Protein AF-A0A258FGF9-F1 (afdb_monomer_lite)

Structure (mmCIF, N/CA/C/O backbone):
data_AF-A0A258FGF9-F1
#
_entry.id   AF-A0A258FGF9-F1
#
loop_
_atom_site.group_PDB
_atom_site.id
_atom_site.type_symbol
_atom_site.label_atom_id
_atom_site.label_alt_id
_atom_site.label_comp_id
_atom_site.label_asym_id
_atom_site.label_entity_id
_atom_site.label_seq_id
_atom_site.pdbx_PDB_ins_code
_atom_site.Cartn_x
_atom_site.Cartn_y
_atom_site.Cartn_z
_atom_site.occupancy
_atom_site.B_iso_or_equiv
_atom_site.auth_seq_id
_atom_site.auth_comp_id
_atom_site.auth_asym_id
_atom_site.auth_atom_id
_atom_site.pdbx_PDB_model_num
ATOM 1 N N . MET A 1 1 ? -64.227 45.571 9.840 1.00 40.25 1 MET A N 1
ATOM 2 C CA . MET A 1 1 ? -64.054 44.674 11.003 1.00 40.25 1 MET A CA 1
ATOM 3 C C . MET A 1 1 ? -63.248 43.458 10.572 1.00 40.25 1 MET A C 1
ATOM 5 O O . MET A 1 1 ? -63.540 42.905 9.524 1.00 40.25 1 MET A O 1
ATOM 9 N N . SER A 1 2 ? -62.256 43.108 11.396 1.00 39.97 2 SER A N 1
ATOM 10 C CA . SER A 1 2 ? -61.396 41.910 11.401 1.00 39.97 2 SER A CA 1
ATOM 11 C C . SER A 1 2 ? -60.352 41.696 10.298 1.00 39.97 2 SER A C 1
ATOM 13 O O . SER A 1 2 ? -60.614 41.147 9.233 1.00 39.97 2 SER A O 1
ATOM 15 N N . LEU A 1 3 ? -59.112 42.025 10.683 1.00 47.97 3 LEU A N 1
ATOM 16 C CA . LEU A 1 3 ? -57.879 41.349 10.284 1.00 47.97 3 LEU A CA 1
ATOM 17 C C . LEU A 1 3 ? -57.976 39.842 10.574 1.00 47.97 3 LEU A C 1
ATOM 19 O O . LEU A 1 3 ? -58.416 39.455 11.657 1.00 47.97 3 LEU A O 1
ATOM 23 N N . MET A 1 4 ? -57.432 39.003 9.692 1.00 50.69 4 MET A N 1
ATOM 24 C CA . MET A 1 4 ? -57.114 37.614 10.027 1.00 50.69 4 MET A CA 1
ATOM 25 C C . MET A 1 4 ? -55.648 37.333 9.690 1.00 50.69 4 MET A C 1
ATOM 27 O O . MET A 1 4 ? -55.261 37.151 8.539 1.00 50.69 4 MET A O 1
ATOM 31 N N . ARG A 1 5 ? -54.823 37.355 10.744 1.00 57.88 5 ARG A N 1
ATOM 32 C CA . ARG A 1 5 ? -53.432 36.894 10.763 1.00 57.88 5 ARG A CA 1
ATOM 33 C C . ARG A 1 5 ? -53.378 35.428 10.327 1.00 57.88 5 ARG A C 1
ATOM 35 O O . ARG A 1 5 ? -54.014 34.584 10.952 1.00 57.88 5 ARG A O 1
ATOM 42 N N . ARG A 1 6 ? -52.561 35.115 9.324 1.00 56.31 6 ARG A N 1
ATOM 43 C CA . ARG A 1 6 ? -52.081 33.751 9.070 1.00 56.31 6 ARG A CA 1
ATOM 44 C C . ARG A 1 6 ? -50.561 33.765 9.122 1.00 56.31 6 ARG A C 1
ATOM 46 O O . ARG A 1 6 ? -49.886 33.989 8.126 1.00 56.31 6 ARG A O 1
ATOM 53 N N . THR A 1 7 ? -50.041 33.592 10.328 1.00 54.25 7 THR A N 1
ATOM 54 C CA . THR A 1 7 ? -48.640 33.277 10.599 1.00 54.25 7 THR A CA 1
ATOM 55 C C . THR A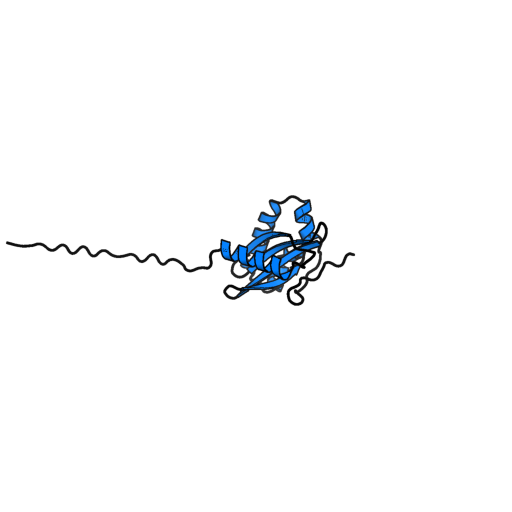 1 7 ? -48.349 31.897 10.014 1.00 54.25 7 THR A C 1
ATOM 57 O O . THR A 1 7 ? -48.716 30.880 10.596 1.00 54.25 7 THR A O 1
ATOM 60 N N . ALA A 1 8 ? -47.728 31.857 8.837 1.00 58.00 8 ALA A N 1
ATOM 61 C CA . ALA A 1 8 ? -47.144 30.636 8.303 1.00 58.00 8 ALA A CA 1
ATOM 62 C C . ALA A 1 8 ? -45.794 30.413 9.000 1.00 58.00 8 ALA A C 1
ATOM 64 O O . ALA A 1 8 ? -44.827 31.131 8.751 1.00 58.00 8 ALA A O 1
ATOM 65 N N . LEU A 1 9 ? -45.752 29.452 9.924 1.00 53.06 9 LEU A N 1
ATOM 66 C CA . LEU A 1 9 ? -44.517 28.941 10.513 1.00 53.06 9 LEU A CA 1
ATOM 67 C C . LEU A 1 9 ? -43.736 28.199 9.421 1.00 53.06 9 LEU A C 1
ATOM 69 O O . LEU A 1 9 ? -44.084 27.081 9.045 1.00 53.06 9 LEU A O 1
ATOM 73 N N . LEU A 1 10 ? -42.698 28.845 8.894 1.00 52.75 10 LEU A N 1
ATOM 74 C CA . LEU A 1 10 ? -41.722 28.226 8.005 1.00 52.75 10 LEU A CA 1
ATOM 75 C C . LEU A 1 10 ? -40.831 27.306 8.858 1.00 52.75 10 LEU A C 1
ATOM 77 O O . LEU A 1 10 ? -39.935 27.772 9.561 1.00 52.75 10 LEU A O 1
ATOM 81 N N . ALA A 1 11 ? -41.105 26.002 8.847 1.00 55.91 11 ALA A N 1
ATOM 82 C CA . ALA A 1 11 ? -40.222 25.007 9.445 1.00 55.91 11 ALA A CA 1
ATOM 83 C C . ALA A 1 11 ? -38.952 24.894 8.584 1.00 55.91 11 ALA A C 1
ATOM 85 O O . ALA A 1 11 ? -38.941 24.239 7.542 1.00 55.91 11 ALA A O 1
ATOM 86 N N . LEU A 1 12 ? -37.891 25.587 9.002 1.00 58.16 12 LEU A N 1
ATOM 87 C CA . LEU A 1 12 ? -36.562 25.501 8.406 1.00 58.16 12 LEU A CA 1
ATOM 88 C C . LEU A 1 12 ? -35.945 24.144 8.777 1.00 58.16 12 LEU A C 1
ATOM 90 O O . LEU A 1 12 ? -35.408 23.965 9.869 1.00 58.16 12 LEU A O 1
ATOM 94 N N . VAL A 1 13 ? -36.058 23.172 7.874 1.00 58.53 13 VAL A N 1
ATOM 95 C CA . VAL A 1 13 ? -35.362 21.886 7.977 1.00 58.53 13 VAL A CA 1
ATOM 96 C C . VAL A 1 13 ? -33.866 22.146 7.777 1.00 58.53 13 VAL A C 1
ATOM 98 O O . VAL A 1 13 ? -33.414 22.396 6.661 1.00 58.53 13 VAL A O 1
ATOM 101 N N . LEU A 1 14 ? -33.090 22.126 8.865 1.00 52.19 14 LEU A N 1
ATOM 102 C CA . LEU A 1 14 ? -31.628 22.150 8.816 1.00 52.19 14 LEU A CA 1
ATOM 103 C C . LEU A 1 14 ? -31.127 20.831 8.215 1.00 52.19 14 LEU A C 1
ATOM 105 O O . LEU A 1 14 ? -31.127 19.792 8.874 1.00 52.19 14 LEU A O 1
ATOM 109 N N . ALA A 1 15 ? -30.686 20.880 6.958 1.00 55.75 15 ALA A N 1
ATOM 110 C CA . ALA A 1 15 ? -29.886 19.822 6.362 1.00 55.75 15 ALA A CA 1
ATOM 111 C C . ALA A 1 15 ? -28.553 19.737 7.122 1.00 55.75 15 ALA A C 1
ATOM 113 O O . ALA A 1 15 ? -27.673 20.583 6.965 1.00 55.75 15 ALA A O 1
ATOM 114 N N . VAL A 1 16 ? -28.413 18.729 7.980 1.00 56.16 16 VAL A N 1
ATOM 115 C CA . VAL A 1 16 ? -27.131 18.360 8.582 1.00 56.16 16 VAL A CA 1
ATOM 116 C C . VAL A 1 16 ? -26.206 17.873 7.469 1.00 56.16 16 VAL A C 1
ATOM 118 O O . VAL A 1 16 ? -26.280 16.729 7.030 1.00 56.16 16 VAL A O 1
ATOM 121 N N . ALA A 1 17 ? -25.341 18.763 6.986 1.00 58.97 17 ALA A N 1
ATOM 122 C CA . ALA A 1 17 ? -24.201 18.385 6.170 1.00 58.97 17 ALA A CA 1
ATOM 123 C C . ALA A 1 17 ? -23.296 17.489 7.026 1.00 58.97 17 ALA A C 1
ATOM 125 O O . ALA A 1 17 ? -22.682 17.959 7.987 1.00 58.97 17 ALA A O 1
ATOM 126 N N . SER A 1 18 ? -23.237 16.190 6.721 1.00 55.91 18 SER A N 1
ATOM 127 C CA . SER A 1 18 ? -22.248 15.298 7.324 1.00 55.91 18 SER A CA 1
ATOM 128 C C . SER A 1 18 ? -20.855 15.834 7.002 1.00 55.91 18 SER A C 1
ATOM 130 O O . SER A 1 18 ? -20.357 15.677 5.890 1.00 55.91 18 SER A O 1
ATOM 132 N N . CYS A 1 19 ? -20.225 16.473 7.986 1.00 58.12 19 CYS A N 1
ATOM 133 C CA . CYS A 1 19 ? -18.825 16.882 7.956 1.00 58.12 19 CYS A CA 1
ATOM 134 C C . CYS A 1 19 ? -17.945 15.632 8.131 1.00 58.12 19 CYS A C 1
ATOM 136 O O . CYS A 1 19 ? -17.313 15.420 9.162 1.00 58.12 19 CYS A O 1
ATOM 138 N N . GLY A 1 20 ? -18.001 14.730 7.152 1.00 65.38 20 GLY A N 1
ATOM 139 C CA . GLY A 1 20 ? -17.065 13.625 7.007 1.00 65.38 20 GLY A CA 1
ATOM 140 C C . GLY A 1 20 ? -15.887 14.057 6.130 1.00 65.38 20 GLY A C 1
ATOM 141 O O . GLY A 1 20 ? -16.047 14.946 5.291 1.00 65.38 20 GLY A O 1
ATOM 142 N N . PRO A 1 21 ? -14.697 13.455 6.281 1.00 73.12 21 PRO A N 1
ATOM 143 C CA . PRO A 1 21 ? -13.607 13.687 5.344 1.00 73.12 21 PRO A CA 1
ATOM 144 C C . PRO A 1 21 ? -14.029 13.283 3.923 1.00 73.12 21 PRO A C 1
ATOM 146 O O . PRO A 1 21 ? -14.504 12.163 3.735 1.00 73.12 21 PRO A O 1
ATOM 149 N N . ASP A 1 22 ? -13.831 14.165 2.936 1.00 85.88 22 ASP A N 1
ATOM 150 C CA . ASP A 1 22 ? -14.064 13.858 1.516 1.00 85.88 22 ASP A CA 1
ATOM 151 C C . ASP A 1 22 ? -13.286 12.587 1.124 1.00 85.88 22 ASP A C 1
ATOM 153 O O . ASP A 1 22 ? -12.052 12.588 1.233 1.00 85.88 22 ASP A O 1
ATOM 157 N N . PRO A 1 23 ? -13.954 11.505 0.678 1.00 85.31 23 PRO A N 1
ATOM 158 C CA . PRO A 1 23 ? -13.276 10.270 0.297 1.00 85.31 23 PRO A CA 1
ATOM 159 C C . PRO A 1 23 ? -12.201 10.507 -0.768 1.00 85.31 23 PRO A C 1
ATOM 161 O O . PRO A 1 23 ? -11.108 9.959 -0.664 1.00 85.31 23 PRO A O 1
ATOM 164 N N . GLY A 1 24 ? -12.449 11.400 -1.732 1.00 90.12 24 GLY A N 1
ATOM 165 C CA . GLY A 1 24 ? -11.447 11.746 -2.740 1.00 90.12 24 GLY A CA 1
ATOM 166 C C . GLY A 1 24 ? -10.199 12.395 -2.132 1.00 90.12 24 GLY A C 1
ATOM 167 O O . GLY A 1 24 ? -9.074 12.067 -2.505 1.00 90.12 24 GLY A O 1
ATOM 168 N N . ALA A 1 25 ? -10.364 13.309 -1.176 1.00 91.56 25 ALA A N 1
ATOM 169 C CA . ALA A 1 25 ? -9.260 13.964 -0.480 1.00 91.56 25 ALA A CA 1
ATOM 170 C C . ALA A 1 25 ? -8.458 12.982 0.371 1.00 91.56 25 ALA A C 1
ATOM 172 O O . ALA A 1 25 ? -7.235 13.085 0.428 1.00 91.56 25 ALA A O 1
ATOM 173 N N . GLN A 1 26 ? -9.130 12.023 1.005 1.00 91.44 26 GLN A N 1
ATOM 174 C CA . GLN A 1 26 ? -8.478 10.993 1.809 1.00 91.44 26 GLN A CA 1
ATOM 175 C C . GLN A 1 26 ? -7.663 10.026 0.953 1.00 91.44 26 GLN A C 1
ATOM 177 O O . GLN A 1 26 ? -6.527 9.723 1.310 1.00 91.44 26 GLN A O 1
ATOM 182 N N . GLU A 1 27 ? -8.192 9.622 -0.203 1.00 94.12 27 GLU A N 1
ATOM 183 C CA . GLU A 1 27 ? -7.451 8.807 -1.166 1.00 94.12 27 GLU A CA 1
ATOM 184 C C . GLU A 1 27 ? -6.210 9.552 -1.671 1.00 94.12 27 GLU A C 1
ATOM 186 O O . GLU A 1 27 ? -5.100 9.021 -1.630 1.00 94.12 27 GLU A O 1
ATOM 191 N N . ARG A 1 28 ? -6.371 10.822 -2.075 1.00 95.62 28 ARG A N 1
ATOM 192 C CA . ARG A 1 28 ? -5.245 11.675 -2.486 1.00 95.62 28 ARG A CA 1
ATOM 193 C C . ARG A 1 28 ? -4.200 11.798 -1.380 1.00 95.62 28 ARG A C 1
ATOM 195 O O . ARG A 1 28 ? -3.017 11.678 -1.669 1.00 95.62 28 ARG A O 1
ATOM 202 N N . ALA A 1 29 ? -4.612 11.986 -0.127 1.00 95.69 29 ALA A N 1
ATOM 203 C CA . ALA A 1 29 ? -3.693 12.072 1.005 1.00 95.69 29 ALA A CA 1
ATOM 204 C C . ALA A 1 29 ? -2.913 10.765 1.230 1.00 95.69 29 ALA A C 1
ATOM 206 O O . ALA A 1 29 ? -1.704 10.820 1.446 1.00 95.69 29 ALA A O 1
ATOM 207 N N . ALA A 1 30 ? -3.559 9.599 1.121 1.00 96.69 30 ALA A N 1
ATOM 208 C CA . ALA A 1 30 ? -2.884 8.304 1.225 1.00 96.69 30 ALA A CA 1
ATOM 209 C C . ALA A 1 30 ? -1.863 8.102 0.090 1.00 96.69 30 ALA A C 1
ATOM 211 O O . ALA A 1 30 ? -0.727 7.696 0.338 1.00 96.69 30 ALA A O 1
ATOM 212 N N . ARG A 1 31 ? -2.231 8.460 -1.149 1.00 97.81 31 ARG A N 1
ATOM 213 C CA . ARG A 1 31 ? -1.329 8.427 -2.314 1.00 97.81 31 ARG A CA 1
ATOM 214 C C . ARG A 1 31 ? -0.134 9.356 -2.133 1.00 97.81 31 ARG A C 1
ATOM 216 O O . ARG A 1 31 ? 0.998 8.936 -2.356 1.00 97.81 31 ARG A O 1
ATOM 223 N N . THR A 1 32 ? -0.375 10.593 -1.695 1.00 97.06 32 THR A N 1
ATOM 224 C CA . THR A 1 32 ? 0.683 11.560 -1.380 1.00 97.06 32 THR A CA 1
ATOM 225 C C . THR A 1 32 ? 1.596 11.018 -0.293 1.00 97.06 32 THR A C 1
ATOM 227 O O . THR A 1 32 ? 2.809 11.100 -0.441 1.00 97.06 32 THR A O 1
ATOM 230 N N . LYS A 1 33 ? 1.043 10.397 0.758 1.00 96.19 33 LYS A N 1
ATOM 231 C CA . LYS A 1 33 ? 1.848 9.795 1.823 1.00 96.19 33 LYS A CA 1
ATOM 232 C C . LYS A 1 33 ? 2.798 8.737 1.272 1.00 96.19 33 LYS A C 1
ATOM 234 O O . LYS A 1 33 ? 3.982 8.795 1.572 1.00 96.19 33 LYS A O 1
ATOM 239 N N . VAL A 1 34 ? 2.309 7.823 0.431 1.00 95.88 34 VAL A N 1
ATOM 240 C CA . VAL A 1 34 ? 3.155 6.810 -0.224 1.00 95.88 34 VAL A CA 1
ATOM 241 C C . VAL A 1 34 ? 4.212 7.435 -1.120 1.00 95.88 34 VAL A C 1
ATOM 243 O O . VAL A 1 34 ? 5.376 7.052 -1.042 1.00 95.88 34 VAL A O 1
ATOM 246 N N . PHE A 1 35 ? 3.834 8.417 -1.936 1.00 95.62 35 PHE A N 1
ATOM 247 C CA . PHE A 1 35 ?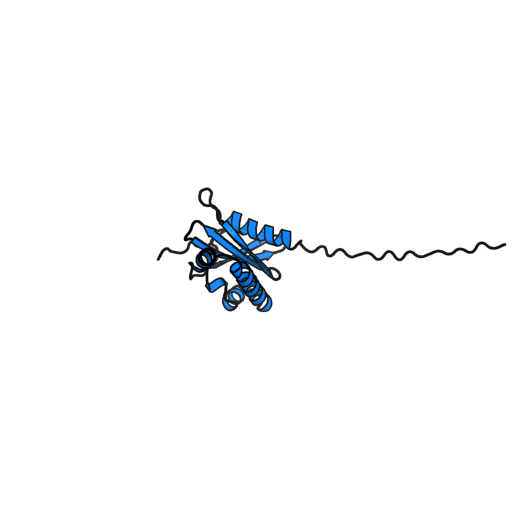 4.783 9.105 -2.800 1.00 95.62 35 PHE A CA 1
ATOM 248 C C . PHE A 1 35 ? 5.901 9.781 -1.999 1.00 95.62 35 PHE A C 1
ATOM 250 O O . PHE A 1 35 ? 7.070 9.587 -2.317 1.00 95.62 35 PHE A O 1
ATOM 257 N N . THR A 1 36 ? 5.554 10.557 -0.971 1.00 94.56 36 THR A N 1
ATOM 258 C CA . THR A 1 36 ? 6.508 11.340 -0.177 1.00 94.56 36 THR A CA 1
ATOM 259 C C . THR A 1 36 ? 7.456 10.455 0.621 1.00 94.56 36 THR A C 1
ATOM 261 O O . THR A 1 36 ? 8.655 10.704 0.627 1.00 94.56 36 THR A O 1
ATOM 264 N N . ASP A 1 37 ? 6.935 9.422 1.271 1.00 92.62 37 ASP A N 1
ATOM 265 C CA . ASP A 1 37 ? 7.718 8.532 2.128 1.00 92.62 37 ASP A CA 1
ATOM 266 C C . ASP A 1 37 ? 8.645 7.601 1.334 1.00 92.62 37 ASP A C 1
ATOM 268 O O . ASP A 1 37 ? 9.757 7.304 1.770 1.00 92.62 37 ASP A O 1
ATOM 272 N N . LEU A 1 38 ? 8.186 7.119 0.171 1.00 90.88 38 LEU A N 1
ATOM 273 C CA . LEU A 1 38 ? 8.930 6.131 -0.609 1.00 90.88 38 LEU A CA 1
ATOM 274 C C . LEU A 1 38 ? 9.752 6.736 -1.743 1.00 90.88 38 LEU A C 1
ATOM 276 O O . LEU A 1 38 ? 10.588 6.028 -2.297 1.00 90.88 38 LEU A O 1
ATOM 280 N N . SER A 1 39 ? 9.552 7.992 -2.134 1.00 90.19 39 SER A N 1
ATOM 281 C CA . SER A 1 39 ? 10.397 8.607 -3.163 1.00 90.19 39 SER A CA 1
ATOM 282 C C . SER A 1 39 ? 11.751 9.014 -2.594 1.00 90.19 39 SER A C 1
ATOM 284 O O . SER A 1 39 ? 11.848 9.564 -1.502 1.00 90.19 39 SER A O 1
ATOM 286 N N . GLN A 1 40 ? 12.804 8.779 -3.370 1.00 84.94 40 GLN A N 1
ATOM 287 C CA . GLN A 1 40 ? 14.131 9.346 -3.130 1.00 84.94 40 GLN A CA 1
ATOM 288 C C . GLN A 1 40 ? 14.427 10.404 -4.205 1.00 84.94 40 GLN A C 1
ATOM 290 O O . GLN A 1 40 ? 13.833 10.314 -5.283 1.00 84.94 40 GLN A O 1
ATOM 295 N N . PRO A 1 41 ? 15.328 11.378 -3.956 1.00 84.56 41 PRO A N 1
ATOM 296 C CA . PRO A 1 41 ? 15.609 12.473 -4.893 1.00 84.56 41 PRO A CA 1
ATOM 297 C C . PRO A 1 41 ? 15.881 12.013 -6.330 1.00 84.56 41 PRO A C 1
ATOM 299 O O . PRO A 1 41 ? 15.334 12.582 -7.269 1.00 84.56 41 PRO A O 1
ATOM 302 N N . ASP A 1 42 ? 16.637 10.925 -6.484 1.00 83.00 42 ASP A N 1
ATOM 303 C CA . ASP A 1 42 ? 17.031 10.392 -7.792 1.00 83.00 42 ASP A CA 1
ATOM 304 C C . ASP A 1 42 ? 16.153 9.219 -8.257 1.00 83.00 42 ASP A C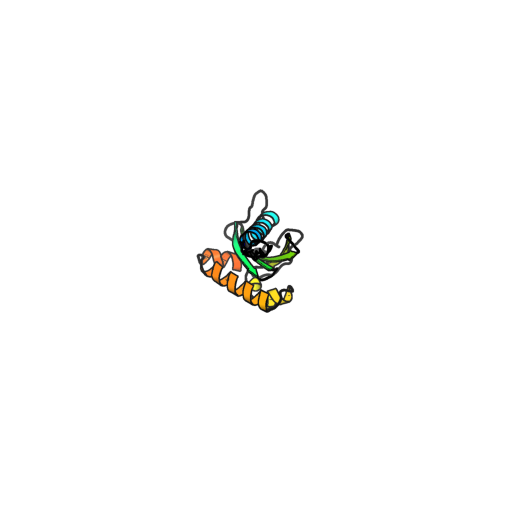 1
ATOM 306 O O . ASP A 1 42 ? 16.356 8.658 -9.334 1.00 83.00 42 ASP A O 1
ATOM 310 N N . MET A 1 43 ? 15.181 8.799 -7.438 1.00 83.69 43 MET A N 1
ATOM 311 C CA . MET A 1 43 ? 14.365 7.619 -7.716 1.00 83.69 43 MET A CA 1
ATOM 312 C C . MET A 1 43 ? 12.968 7.743 -7.097 1.00 83.69 43 MET A C 1
ATOM 314 O O . MET A 1 43 ? 12.651 7.160 -6.054 1.00 83.69 43 MET A O 1
ATOM 318 N N . ALA A 1 44 ? 12.118 8.525 -7.763 1.00 89.06 44 ALA A N 1
ATOM 319 C CA . ALA A 1 44 ? 10.718 8.677 -7.390 1.00 89.06 44 ALA A CA 1
ATOM 320 C C . ALA A 1 44 ? 9.928 7.381 -7.620 1.00 89.06 44 ALA A C 1
ATOM 322 O O . ALA A 1 44 ? 10.183 6.629 -8.567 1.00 89.06 44 ALA A O 1
ATOM 323 N N . VAL A 1 45 ? 8.939 7.131 -6.761 1.00 92.69 45 VAL A N 1
ATOM 324 C CA . VAL A 1 45 ? 7.979 6.047 -6.991 1.00 92.69 45 VAL A CA 1
ATOM 325 C C . VAL A 1 45 ? 6.838 6.517 -7.888 1.00 92.69 45 VAL A C 1
ATOM 327 O O . VAL A 1 45 ? 6.413 7.671 -7.843 1.00 92.69 45 VAL A O 1
ATOM 330 N N . VAL A 1 46 ? 6.293 5.596 -8.674 1.00 94.50 46 VAL A N 1
ATOM 331 C CA . VAL A 1 46 ? 5.028 5.784 -9.387 1.00 94.50 46 VAL A CA 1
ATOM 332 C C . VAL A 1 46 ? 3.925 5.147 -8.556 1.00 94.50 46 VAL A C 1
ATOM 334 O O . VAL A 1 46 ? 3.935 3.933 -8.353 1.00 94.50 46 VAL A O 1
ATOM 337 N N . VAL A 1 47 ? 2.979 5.964 -8.092 1.00 96.38 47 VAL A N 1
ATOM 338 C CA . VAL A 1 47 ? 1.838 5.514 -7.281 1.00 96.38 47 VAL A CA 1
ATOM 339 C C . VAL A 1 47 ? 0.717 4.992 -8.181 1.00 96.38 47 VAL A C 1
ATOM 341 O O . VAL A 1 47 ? 0.241 5.703 -9.068 1.00 96.38 47 VAL A O 1
ATOM 344 N N . GLY A 1 48 ? 0.300 3.752 -7.941 1.00 95.00 48 GLY A N 1
ATOM 345 C CA . GLY A 1 48 ? -0.754 3.045 -8.664 1.00 95.00 48 GLY A CA 1
ATOM 346 C C . GLY A 1 48 ? -2.143 3.231 -8.044 1.00 95.00 48 GLY A C 1
ATOM 347 O O . GLY A 1 48 ? -2.438 4.304 -7.506 1.00 95.00 48 GLY A O 1
ATOM 348 N N . PRO A 1 49 ? -3.034 2.234 -8.174 1.00 96.50 49 PRO A N 1
ATOM 349 C CA . PRO A 1 49 ? -4.306 2.196 -7.465 1.00 96.50 49 PRO A CA 1
ATOM 350 C C . PRO A 1 49 ? -4.175 2.472 -5.966 1.00 96.50 49 PRO A C 1
ATOM 352 O O . PRO A 1 49 ? -3.188 2.121 -5.321 1.00 96.50 49 PRO A O 1
ATOM 355 N N . ALA A 1 50 ? -5.198 3.121 -5.420 1.00 97.75 50 ALA A N 1
ATOM 356 C CA . ALA A 1 50 ? -5.351 3.355 -3.996 1.00 97.75 50 ALA A CA 1
ATOM 357 C C . ALA A 1 50 ? -6.788 3.017 -3.616 1.00 97.75 50 ALA A C 1
ATOM 359 O O . ALA A 1 50 ? -7.728 3.545 -4.206 1.00 97.75 50 ALA A O 1
ATOM 360 N N . VAL A 1 51 ? -6.966 2.135 -2.641 1.00 97.94 51 VAL A N 1
ATOM 361 C CA . VAL A 1 51 ? -8.289 1.723 -2.169 1.00 97.94 51 VAL A CA 1
ATOM 362 C C . VAL A 1 51 ? -8.393 1.922 -0.673 1.00 97.94 51 VAL A C 1
ATOM 364 O O . VAL A 1 51 ? -7.409 1.800 0.051 1.00 97.94 51 VAL A O 1
ATOM 367 N N . MET A 1 52 ? -9.598 2.228 -0.201 1.00 96.50 52 MET A N 1
ATOM 368 C CA . MET A 1 52 ? -9.849 2.505 1.210 1.00 96.50 52 MET A CA 1
ATOM 369 C C . MET A 1 52 ? -11.030 1.708 1.745 1.00 96.50 52 MET A C 1
ATOM 371 O O . MET A 1 52 ? -12.034 1.491 1.053 1.00 96.50 52 MET A O 1
ATOM 375 N N . GLN A 1 53 ? -10.926 1.339 3.016 1.00 96.88 53 GLN A N 1
ATOM 376 C CA . GLN A 1 53 ? -11.995 0.737 3.795 1.00 96.88 53 GLN A CA 1
ATOM 377 C C . GLN A 1 53 ? -11.852 1.182 5.253 1.00 96.88 53 GLN A C 1
ATOM 379 O O . GLN A 1 53 ? -10.833 0.940 5.900 1.00 96.88 53 GLN A O 1
ATOM 384 N N . SER A 1 54 ? -12.883 1.847 5.776 1.00 92.25 54 SER A N 1
ATOM 385 C CA . SER A 1 54 ? -12.875 2.423 7.126 1.00 92.25 54 SER A CA 1
ATOM 386 C C . SER A 1 54 ? -11.669 3.357 7.351 1.00 92.25 54 SER A C 1
ATOM 388 O O . SER A 1 54 ? -11.574 4.394 6.698 1.00 92.25 54 SER A O 1
ATOM 390 N N . ASN A 1 55 ? -10.751 3.006 8.257 1.00 96.00 55 ASN A N 1
ATOM 391 C CA . ASN A 1 55 ? -9.542 3.778 8.564 1.00 96.00 55 ASN A CA 1
ATOM 392 C C . ASN A 1 55 ? -8.277 3.156 7.962 1.00 96.00 55 ASN A C 1
ATOM 394 O O . ASN A 1 55 ? -7.179 3.429 8.434 1.00 96.00 55 ASN A O 1
ATOM 398 N N . PHE A 1 56 ? -8.418 2.305 6.952 1.00 98.06 56 PHE A N 1
ATOM 399 C CA . PHE A 1 56 ? -7.300 1.636 6.305 1.00 98.06 56 PHE A CA 1
ATOM 400 C C . PHE A 1 56 ? -7.291 1.928 4.812 1.00 98.06 56 PHE A C 1
ATOM 402 O O . PHE A 1 56 ? -8.345 2.126 4.196 1.00 98.06 56 PHE A O 1
ATOM 409 N N . ALA A 1 57 ? -6.094 1.942 4.241 1.00 98.25 57 ALA A N 1
ATOM 410 C CA . ALA A 1 57 ? -5.886 2.080 2.812 1.00 98.25 57 ALA A CA 1
ATOM 411 C C . ALA A 1 57 ? -4.823 1.098 2.330 1.00 98.25 57 ALA A C 1
ATOM 413 O O . ALA A 1 57 ? -3.882 0.794 3.059 1.00 98.25 57 ALA A O 1
ATOM 414 N N . MET A 1 58 ? -4.964 0.643 1.093 1.00 98.25 58 MET A N 1
ATOM 415 C CA . MET A 1 58 ? -3.904 -0.037 0.360 1.00 98.25 58 MET A CA 1
ATOM 416 C C . MET A 1 58 ? -3.550 0.792 -0.860 1.00 98.25 58 MET A C 1
ATOM 418 O O . MET A 1 58 ? -4.445 1.291 -1.543 1.00 98.25 58 MET A O 1
ATOM 422 N N . VAL A 1 59 ? -2.257 0.966 -1.100 1.00 98.25 59 VAL A N 1
ATOM 423 C CA . VAL A 1 59 ? -1.752 1.782 -2.200 1.00 98.25 59 VAL A CA 1
ATOM 424 C C . VAL A 1 59 ? -0.609 1.052 -2.882 1.00 98.25 59 VAL A C 1
ATOM 426 O O . VAL A 1 59 ? 0.372 0.679 -2.230 1.00 98.25 59 VAL A O 1
ATOM 429 N N . ASP A 1 60 ? -0.731 0.899 -4.193 1.00 97.25 60 ASP A N 1
ATOM 430 C CA . ASP A 1 60 ? 0.293 0.278 -5.019 1.00 97.25 60 ASP A CA 1
ATOM 431 C C . ASP A 1 60 ? 1.381 1.284 -5.375 1.00 97.25 60 ASP A C 1
ATOM 433 O O . ASP A 1 60 ? 1.129 2.480 -5.571 1.00 97.25 60 ASP A O 1
ATOM 437 N N . TRP A 1 61 ? 2.605 0.801 -5.530 1.00 95.12 61 TRP A N 1
ATOM 438 C CA . TRP A 1 61 ? 3.718 1.620 -5.981 1.00 95.12 61 TRP A CA 1
ATOM 439 C C . TRP A 1 61 ? 4.738 0.795 -6.756 1.00 95.12 61 TRP A C 1
ATOM 441 O O . TRP A 1 61 ? 4.874 -0.414 -6.581 1.00 95.12 61 TRP A O 1
ATOM 451 N N . THR A 1 62 ? 5.493 1.472 -7.616 1.00 92.31 62 THR A N 1
ATOM 452 C CA . THR A 1 62 ? 6.656 0.892 -8.300 1.00 92.31 62 THR A CA 1
ATOM 453 C C . THR A 1 62 ? 7.795 1.880 -8.385 1.00 92.31 62 THR A C 1
ATOM 455 O O . THR A 1 62 ? 7.577 3.091 -8.395 1.00 92.31 62 THR A O 1
ATOM 458 N N . ARG A 1 63 ? 8.999 1.364 -8.582 1.00 87.56 63 ARG A N 1
ATOM 459 C CA . ARG A 1 63 ? 10.213 2.126 -8.820 1.00 87.56 63 ARG A CA 1
ATOM 460 C C . ARG A 1 63 ? 11.018 1.454 -9.934 1.00 87.56 63 ARG A C 1
ATOM 462 O O . ARG A 1 63 ? 11.591 0.382 -9.750 1.00 87.56 63 ARG A O 1
ATOM 469 N N . GLY A 1 64 ? 11.056 2.081 -11.106 1.00 81.94 64 GLY A N 1
ATOM 470 C CA . GLY A 1 64 ? 11.565 1.424 -12.313 1.00 81.94 64 GLY A CA 1
ATOM 471 C C . GLY A 1 64 ? 10.740 0.183 -12.690 1.00 81.94 64 GLY A C 1
ATOM 472 O O . GLY A 1 64 ? 9.586 0.056 -12.290 1.00 81.94 64 GLY A O 1
ATOM 473 N N . SER A 1 65 ? 11.335 -0.731 -13.459 1.00 72.31 65 SER A N 1
ATOM 474 C CA . SER A 1 65 ? 10.617 -1.866 -14.073 1.00 72.31 65 SER A CA 1
ATOM 475 C C . SER A 1 65 ? 10.560 -3.142 -13.218 1.00 72.31 65 SER A C 1
ATOM 477 O O . SER A 1 65 ? 9.864 -4.099 -13.567 1.00 72.31 65 SER A O 1
ATOM 479 N N . PHE A 1 66 ? 11.320 -3.200 -12.120 1.00 67.81 66 PHE A N 1
ATOM 480 C CA . PHE A 1 66 ? 11.513 -4.437 -11.346 1.00 67.81 66 PHE A CA 1
ATOM 481 C C . PHE A 1 66 ? 11.175 -4.316 -9.862 1.00 67.81 66 PHE A C 1
ATOM 483 O O . PHE A 1 66 ? 10.989 -5.342 -9.220 1.00 67.81 66 PHE A O 1
ATOM 490 N N . ARG A 1 67 ? 11.050 -3.098 -9.325 1.00 80.88 67 ARG A N 1
ATOM 491 C CA . ARG A 1 67 ? 10.750 -2.876 -7.907 1.00 80.88 67 ARG A CA 1
ATOM 492 C C . ARG A 1 67 ? 9.334 -2.346 -7.765 1.00 80.88 67 ARG A C 1
ATOM 494 O O . ARG A 1 67 ? 8.959 -1.387 -8.438 1.00 80.88 67 ARG A O 1
ATOM 501 N N . GLY A 1 68 ? 8.560 -2.947 -6.881 1.00 88.75 68 GLY A N 1
ATOM 502 C CA . GLY A 1 68 ? 7.195 -2.537 -6.618 1.00 88.75 68 GLY A CA 1
ATOM 503 C C . GLY A 1 68 ? 6.566 -3.359 -5.517 1.00 88.75 68 GLY A C 1
ATOM 504 O O . GLY A 1 68 ? 7.161 -4.307 -5.004 1.00 88.75 68 GLY A O 1
ATOM 505 N N . GLY A 1 69 ? 5.372 -2.941 -5.138 1.00 94.06 69 GLY A N 1
ATOM 506 C CA . GLY A 1 69 ? 4.609 -3.599 -4.105 1.00 94.06 69 GLY A CA 1
ATOM 507 C C . GLY A 1 69 ? 3.395 -2.784 -3.720 1.00 94.06 69 GLY A C 1
ATOM 508 O O . GLY A 1 69 ? 2.955 -1.874 -4.425 1.00 94.06 69 GLY A O 1
ATOM 509 N N . ARG A 1 70 ? 2.885 -3.135 -2.553 1.00 96.19 70 ARG A N 1
ATOM 510 C CA . ARG A 1 70 ? 1.710 -2.573 -1.922 1.00 96.19 70 ARG A CA 1
ATOM 511 C C . ARG A 1 70 ? 2.114 -2.056 -0.556 1.00 96.19 70 ARG A C 1
ATOM 513 O O . ARG A 1 70 ? 3.015 -2.587 0.101 1.00 96.19 70 ARG A O 1
ATOM 520 N N . THR A 1 71 ? 1.413 -1.031 -0.113 1.00 96.69 71 THR A N 1
ATOM 521 C CA . THR A 1 71 ? 1.559 -0.502 1.235 1.00 96.69 71 THR A CA 1
ATOM 522 C C . THR A 1 71 ? 0.197 -0.464 1.894 1.00 96.69 71 THR A C 1
ATOM 524 O O . THR A 1 71 ? -0.738 0.122 1.353 1.00 96.69 71 THR A O 1
ATOM 527 N N . LEU A 1 72 ? 0.098 -1.068 3.073 1.00 97.88 72 LEU A N 1
ATOM 528 C CA . LEU A 1 72 ? -1.031 -0.934 3.976 1.00 97.88 72 LEU A CA 1
ATOM 529 C C . LEU A 1 72 ? -0.807 0.285 4.873 1.00 97.88 72 LEU A C 1
ATOM 531 O O . LEU A 1 72 ? 0.208 0.391 5.571 1.00 97.88 72 LEU A O 1
ATOM 535 N N . LEU A 1 73 ? -1.778 1.191 4.878 1.00 97.88 73 LEU A N 1
ATOM 536 C CA . LEU A 1 73 ? -1.798 2.373 5.725 1.00 97.88 73 LEU A CA 1
ATOM 537 C C . LEU A 1 73 ? -2.953 2.308 6.719 1.00 97.88 73 LEU A C 1
ATOM 539 O O . LEU A 1 73 ? -4.038 1.820 6.402 1.00 97.88 73 LEU A O 1
ATOM 543 N N . ARG A 1 74 ? -2.731 2.882 7.901 1.00 97.06 74 ARG A N 1
ATOM 544 C CA . ARG A 1 74 ? -3.766 3.179 8.891 1.00 97.06 74 ARG A CA 1
ATOM 545 C C . ARG A 1 74 ? -3.896 4.685 9.050 1.00 97.06 74 ARG A C 1
ATOM 547 O O . ARG A 1 74 ? -2.892 5.392 9.130 1.00 97.06 74 ARG A O 1
ATOM 554 N N . ARG A 1 75 ? -5.134 5.158 9.109 1.00 95.31 75 ARG A N 1
ATOM 555 C CA . ARG A 1 75 ? -5.473 6.547 9.381 1.00 95.31 75 ARG A CA 1
ATOM 556 C C . ARG A 1 75 ? -5.718 6.755 10.863 1.00 95.31 75 ARG A C 1
ATOM 558 O O . ARG A 1 75 ? -6.505 6.021 11.460 1.00 95.31 75 ARG A O 1
ATOM 565 N N . ASP A 1 76 ? -5.117 7.806 11.398 1.00 90.81 76 ASP A N 1
ATOM 566 C CA . ASP A 1 76 ? -5.493 8.402 12.673 1.00 90.81 76 ASP A CA 1
ATOM 567 C C . ASP A 1 76 ? -5.850 9.876 12.434 1.00 90.81 76 ASP A C 1
ATOM 569 O O . ASP A 1 76 ? -5.043 10.665 11.943 1.00 90.81 76 ASP A O 1
ATOM 573 N N . GLY A 1 77 ? -7.115 10.236 12.655 1.00 87.44 77 GLY A N 1
ATOM 574 C CA . GLY A 1 77 ? -7.643 11.545 12.268 1.00 87.44 77 GLY A CA 1
ATOM 575 C C . GLY A 1 77 ? -7.499 11.829 10.765 1.00 87.44 77 GLY A C 1
ATOM 576 O O . GLY A 1 77 ? -8.224 11.261 9.946 1.00 87.44 77 GLY A O 1
ATOM 577 N N . LYS A 1 78 ? -6.602 12.756 10.407 1.00 83.56 78 LYS A N 1
ATOM 578 C CA . LYS A 1 78 ? -6.298 13.140 9.012 1.00 83.56 78 LYS A CA 1
ATOM 579 C C . LYS A 1 78 ? -5.001 12.525 8.490 1.00 83.56 78 LYS A C 1
ATOM 581 O O . LYS A 1 78 ? -4.742 12.615 7.291 1.00 83.56 78 LYS A O 1
ATOM 586 N N . ASP A 1 79 ? -4.218 11.916 9.372 1.00 90.12 79 ASP A N 1
ATOM 587 C CA . ASP A 1 79 ? -2.866 11.482 9.075 1.00 90.12 79 ASP A CA 1
ATOM 588 C C . ASP A 1 79 ? -2.843 9.999 8.739 1.00 90.12 79 ASP A C 1
ATOM 590 O O . ASP A 1 79 ? -3.479 9.168 9.391 1.00 90.12 79 ASP A O 1
ATOM 594 N N . TRP A 1 80 ? -2.091 9.665 7.697 1.00 95.81 80 TRP A N 1
ATOM 595 C CA . TRP A 1 80 ? -1.870 8.292 7.269 1.00 95.81 80 TRP A CA 1
ATOM 596 C C . TRP A 1 80 ? -0.504 7.824 7.737 1.00 95.81 80 TRP A C 1
ATOM 598 O O . TRP A 1 80 ? 0.494 8.510 7.544 1.00 95.81 80 TRP A O 1
ATOM 608 N N . THR A 1 81 ? -0.437 6.626 8.300 1.00 94.62 81 THR A N 1
ATOM 609 C CA . THR A 1 81 ? 0.825 5.977 8.660 1.00 94.62 81 THR A CA 1
ATOM 610 C C . THR A 1 81 ? 0.917 4.637 7.955 1.00 94.62 81 THR A C 1
ATOM 612 O O . THR A 1 81 ? -0.046 3.872 7.955 1.00 94.62 81 THR A O 1
ATOM 615 N N . MET A 1 82 ? 2.069 4.353 7.350 1.00 95.06 82 MET A N 1
ATOM 616 C CA . MET A 1 82 ? 2.348 3.032 6.793 1.00 95.06 82 MET A CA 1
ATOM 617 C C . MET A 1 82 ? 2.554 2.053 7.936 1.00 95.06 82 MET A C 1
ATOM 619 O O . MET A 1 82 ? 3.340 2.323 8.841 1.00 95.06 82 MET A O 1
ATOM 623 N N . ILE A 1 83 ? 1.857 0.926 7.892 1.00 94.44 83 ILE A N 1
ATOM 624 C CA . ILE A 1 83 ? 1.976 -0.109 8.923 1.00 94.44 83 ILE A CA 1
ATOM 625 C C . ILE A 1 83 ? 2.582 -1.397 8.376 1.00 94.44 83 ILE A C 1
ATOM 627 O O . ILE A 1 83 ? 3.220 -2.131 9.125 1.00 94.44 83 ILE A O 1
ATOM 631 N N . LEU A 1 84 ? 2.440 -1.655 7.075 1.00 94.75 84 LEU A N 1
ATOM 632 C CA . LEU A 1 84 ? 3.015 -2.830 6.437 1.00 94.75 84 LEU A CA 1
ATOM 633 C C . LEU A 1 84 ? 3.284 -2.551 4.961 1.00 94.75 84 LEU A C 1
ATOM 635 O O . LEU A 1 84 ? 2.453 -1.952 4.282 1.00 94.75 84 LEU A O 1
ATOM 639 N N . CYS A 1 85 ? 4.424 -3.009 4.465 1.00 92.69 85 CYS A N 1
ATOM 640 C CA . CYS A 1 85 ? 4.707 -3.096 3.041 1.00 92.69 85 CYS A CA 1
ATOM 641 C C . CYS A 1 85 ? 4.842 -4.569 2.651 1.00 92.69 85 CYS A C 1
ATOM 643 O O . CYS A 1 85 ? 5.237 -5.403 3.468 1.00 92.69 85 CYS A O 1
ATOM 645 N N . GLY A 1 86 ? 4.526 -4.893 1.406 1.00 90.94 86 GLY A N 1
ATOM 646 C CA . GLY A 1 86 ? 4.622 -6.251 0.881 1.00 90.94 86 GLY A CA 1
ATOM 647 C C . GLY A 1 86 ? 4.393 -6.270 -0.618 1.00 90.94 86 GLY A C 1
ATOM 648 O O . GLY A 1 86 ? 4.015 -5.251 -1.189 1.00 90.94 86 GLY A O 1
ATOM 649 N N . GLY A 1 87 ? 4.589 -7.412 -1.263 1.00 92.25 87 GLY A N 1
ATOM 650 C CA . GLY A 1 87 ? 4.064 -7.623 -2.613 1.00 92.25 87 GLY A CA 1
ATOM 651 C C . GLY A 1 87 ? 2.850 -8.533 -2.570 1.00 92.25 87 GLY A C 1
ATOM 652 O O . GLY A 1 87 ? 1.790 -8.126 -2.080 1.00 92.25 87 GLY A O 1
ATOM 653 N N . LYS A 1 88 ? 2.992 -9.764 -3.065 1.00 92.25 88 LYS A N 1
ATOM 654 C CA . LYS A 1 88 ? 1.879 -10.716 -3.179 1.00 92.25 88 LYS A CA 1
ATOM 655 C C . LYS A 1 88 ? 1.133 -10.976 -1.858 1.00 92.25 88 LYS A C 1
ATOM 657 O O . LYS A 1 88 ? -0.098 -10.890 -1.881 1.00 92.25 88 LYS A O 1
ATOM 662 N N . PRO A 1 89 ? 1.801 -11.204 -0.706 1.00 93.69 89 PRO A N 1
ATOM 663 C CA . PRO A 1 89 ? 1.087 -11.554 0.524 1.00 93.69 89 PRO A CA 1
ATOM 664 C C . PRO A 1 89 ? 0.155 -10.447 1.039 1.00 93.69 89 PRO A C 1
ATOM 666 O O . PRO A 1 89 ? -0.795 -10.731 1.757 1.00 93.69 89 PRO A O 1
ATOM 669 N N . LEU A 1 90 ? 0.351 -9.180 0.646 1.00 95.31 90 LEU A N 1
ATOM 670 C CA . LEU A 1 90 ? -0.579 -8.102 1.012 1.00 95.31 90 LEU A CA 1
ATOM 671 C C . LEU A 1 90 ? -1.953 -8.214 0.329 1.00 95.31 90 LEU A C 1
ATOM 673 O O . LEU A 1 90 ? -2.866 -7.480 0.693 1.00 95.31 90 LEU A O 1
ATOM 677 N N . THR A 1 91 ? -2.128 -9.133 -0.623 1.00 95.56 91 THR A N 1
ATOM 678 C CA . THR A 1 91 ? -3.444 -9.475 -1.192 1.00 95.56 91 THR A CA 1
ATOM 679 C C . THR A 1 91 ? -4.192 -10.532 -0.376 1.00 95.56 91 THR A C 1
ATOM 681 O O . THR A 1 91 ? -5.340 -10.851 -0.678 1.00 95.56 91 THR A O 1
ATOM 684 N N . GLU A 1 92 ? -3.580 -11.069 0.680 1.00 96.62 92 GLU A N 1
ATOM 685 C CA . GLU A 1 92 ? -4.185 -12.084 1.535 1.00 96.62 92 GLU A CA 1
ATOM 686 C C . GLU A 1 92 ? -4.882 -11.433 2.734 1.00 96.62 92 GLU A C 1
ATOM 688 O O . GLU A 1 92 ? -4.288 -10.674 3.500 1.00 96.62 92 GLU A O 1
ATOM 693 N N . ARG A 1 93 ? -6.164 -11.756 2.940 1.00 97.44 93 ARG A N 1
ATOM 694 C CA . ARG A 1 93 ? -6.965 -11.190 4.044 1.00 97.44 93 ARG A CA 1
ATOM 695 C C . ARG A 1 93 ? -6.357 -11.486 5.416 1.00 97.44 93 ARG A C 1
ATOM 697 O O . ARG A 1 93 ? -6.246 -10.585 6.239 1.00 97.44 93 ARG A O 1
ATOM 704 N N . THR A 1 94 ? -5.875 -12.712 5.609 1.00 96.81 94 THR A N 1
ATOM 705 C CA . THR A 1 94 ? -5.221 -13.179 6.841 1.00 96.81 94 THR A CA 1
ATOM 706 C C . THR A 1 94 ? -3.986 -12.354 7.200 1.00 96.81 94 THR A C 1
ATOM 708 O O . THR A 1 94 ? -3.729 -12.114 8.378 1.00 96.81 94 THR A O 1
ATOM 711 N N . VAL A 1 95 ? -3.240 -11.866 6.204 1.00 96.25 95 VAL A N 1
ATOM 712 C CA . VAL A 1 95 ? -2.089 -10.978 6.416 1.00 96.25 95 VAL A CA 1
ATOM 713 C C . VAL A 1 95 ? -2.541 -9.610 6.924 1.00 96.25 95 VAL A C 1
ATOM 715 O O . VAL A 1 95 ? -1.949 -9.076 7.863 1.00 96.25 95 VAL A O 1
ATOM 718 N N . LEU A 1 96 ? -3.602 -9.041 6.344 1.00 97.81 96 LEU A N 1
ATOM 719 C CA . LEU A 1 96 ? -4.152 -7.764 6.808 1.00 97.81 96 LEU A CA 1
ATOM 720 C C . LEU A 1 96 ? -4.725 -7.887 8.226 1.00 97.81 96 LEU A C 1
ATOM 722 O O . LEU A 1 96 ? -4.504 -7.013 9.064 1.00 97.81 96 LEU A O 1
ATOM 726 N N . GLU A 1 97 ? -5.411 -8.988 8.519 1.00 97.81 97 GLU A N 1
ATOM 727 C CA . GLU A 1 97 ? -5.941 -9.289 9.851 1.00 97.81 97 GLU A CA 1
ATOM 728 C C . GLU A 1 97 ? -4.829 -9.426 10.895 1.00 97.81 97 GLU A C 1
ATOM 730 O O . GLU A 1 97 ? -4.906 -8.812 11.960 1.00 97.81 97 GLU A O 1
ATOM 735 N N . ALA A 1 98 ? -3.745 -10.138 10.567 1.00 95.75 98 ALA A N 1
ATOM 736 C CA . ALA A 1 98 ? -2.563 -10.235 11.423 1.00 95.75 98 ALA A CA 1
ATOM 737 C C . ALA A 1 98 ? -1.889 -8.869 11.662 1.00 95.75 98 ALA A C 1
ATOM 739 O O . ALA A 1 98 ? -1.300 -8.644 12.718 1.00 95.75 98 ALA A O 1
ATOM 740 N N . ALA A 1 99 ? -2.022 -7.933 10.716 1.00 94.56 99 ALA A N 1
ATOM 741 C CA . ALA A 1 99 ? -1.589 -6.542 10.860 1.00 94.56 99 ALA A CA 1
ATOM 742 C C . ALA A 1 99 ? -2.581 -5.658 11.653 1.00 94.56 99 ALA A C 1
ATOM 744 O O . ALA A 1 99 ? -2.362 -4.451 11.798 1.00 94.56 99 ALA A O 1
ATOM 745 N N . GLY A 1 100 ? -3.666 -6.235 12.179 1.00 96.25 100 GLY A N 1
ATOM 746 C CA . GLY A 1 100 ? -4.664 -5.552 13.002 1.00 96.25 100 GLY A CA 1
ATOM 747 C C . GLY A 1 100 ? -5.797 -4.888 12.216 1.00 96.25 100 GLY A C 1
ATOM 748 O O . GLY A 1 100 ? -6.499 -4.034 12.765 1.00 96.25 100 GLY A O 1
ATOM 749 N N . VAL A 1 101 ? -5.986 -5.239 10.941 1.00 98.06 101 VAL A N 1
ATOM 750 C CA . VAL A 1 101 ? -7.148 -4.804 10.155 1.00 98.06 101 VAL A CA 1
ATOM 751 C C . VAL A 1 101 ? -8.359 -5.673 10.528 1.00 98.06 101 VAL A C 1
ATOM 753 O O . VAL A 1 101 ? -8.258 -6.893 10.485 1.00 98.06 101 VAL A O 1
ATOM 756 N N . PRO A 1 102 ? -9.528 -5.099 10.866 1.00 98.12 102 PRO A N 1
ATOM 757 C CA . PRO A 1 102 ? -10.736 -5.893 11.095 1.00 98.12 102 PRO A CA 1
ATOM 758 C C . PRO A 1 102 ? -11.133 -6.703 9.853 1.00 98.12 102 PRO A C 1
ATOM 760 O O . PRO A 1 102 ? -11.056 -6.175 8.747 1.00 98.12 102 PRO A O 1
ATOM 763 N N . GLU A 1 103 ? -11.644 -7.923 10.029 1.00 97.81 103 GLU A N 1
ATOM 764 C CA . GLU A 1 103 ? -12.004 -8.866 8.949 1.00 97.81 103 GLU A CA 1
ATOM 765 C C . GLU A 1 103 ? -12.799 -8.213 7.802 1.00 97.81 103 GLU A C 1
ATOM 767 O O . GLU A 1 103 ? -12.374 -8.220 6.647 1.00 97.81 103 GLU A O 1
ATOM 772 N N . ALA A 1 104 ? -13.915 -7.543 8.115 1.00 97.25 104 ALA A N 1
ATOM 773 C CA . ALA A 1 104 ? -14.738 -6.868 7.106 1.00 97.25 104 ALA A CA 1
ATOM 774 C C . ALA A 1 104 ? -13.977 -5.757 6.357 1.00 97.25 104 ALA A C 1
ATOM 776 O O . ALA A 1 104 ? -14.265 -5.461 5.194 1.00 97.25 104 ALA A O 1
ATOM 777 N N . ALA A 1 105 ? -13.007 -5.119 7.020 1.00 97.88 105 ALA A N 1
ATOM 778 C CA . ALA A 1 105 ? -12.154 -4.135 6.378 1.00 97.88 105 ALA A CA 1
ATOM 779 C C . ALA A 1 105 ? -11.087 -4.792 5.490 1.00 97.88 105 ALA A C 1
ATOM 781 O O . ALA A 1 105 ? -10.862 -4.311 4.381 1.00 97.88 105 ALA A O 1
ATOM 782 N N . ALA A 1 106 ? -10.488 -5.897 5.937 1.00 98.38 106 ALA A N 1
ATOM 783 C CA . ALA A 1 106 ? -9.518 -6.673 5.173 1.00 98.38 106 ALA A CA 1
ATOM 784 C C . ALA A 1 106 ? -10.134 -7.221 3.877 1.00 98.38 106 ALA A C 1
ATOM 786 O O . ALA A 1 106 ? -9.588 -7.005 2.794 1.00 98.38 106 ALA A O 1
ATOM 787 N N . ASP A 1 107 ? -11.315 -7.837 3.966 1.00 98.12 107 ASP A N 1
ATOM 788 C CA . ASP A 1 107 ? -12.051 -8.342 2.804 1.00 98.12 107 ASP A CA 1
ATOM 789 C C . ASP A 1 107 ? -12.400 -7.224 1.811 1.00 98.12 107 ASP A C 1
ATOM 791 O O . ASP A 1 107 ? -12.163 -7.342 0.603 1.00 98.12 107 ASP A O 1
ATOM 795 N N . GLY A 1 108 ? -12.883 -6.090 2.331 1.00 98.31 108 GLY A N 1
ATOM 796 C CA . GLY A 1 108 ? -13.200 -4.917 1.527 1.00 98.31 108 GLY A CA 1
ATOM 797 C C . GLY A 1 108 ? -11.983 -4.329 0.809 1.00 98.31 108 GLY A C 1
ATOM 798 O O . GLY A 1 108 ? -12.095 -3.965 -0.363 1.00 98.31 108 GLY A O 1
ATOM 799 N N . LEU A 1 109 ? -10.829 -4.245 1.479 1.00 98.50 109 LEU A N 1
ATOM 800 C CA . LEU A 1 109 ? -9.585 -3.737 0.892 1.00 98.50 109 LEU A CA 1
ATOM 801 C C . LEU A 1 109 ? -9.083 -4.640 -0.227 1.00 98.50 109 LEU A C 1
ATOM 803 O O . LEU A 1 109 ? -8.936 -4.160 -1.349 1.00 98.50 109 LEU A O 1
ATOM 807 N N . VAL A 1 110 ? -8.885 -5.931 0.052 1.00 98.25 110 VAL A N 1
ATOM 808 C CA . VAL A 1 110 ? -8.376 -6.901 -0.931 1.00 98.25 110 VAL A CA 1
ATOM 809 C C . VAL A 1 110 ? -9.280 -6.934 -2.156 1.00 98.25 110 VAL A C 1
ATOM 811 O O . VAL A 1 110 ? -8.820 -6.786 -3.288 1.00 98.25 110 VAL A O 1
ATOM 814 N N . SER A 1 111 ? -10.591 -7.038 -1.938 1.00 98.44 111 SER A N 1
ATOM 815 C CA . SER A 1 111 ? -11.562 -7.093 -3.026 1.00 98.44 111 SER A CA 1
ATOM 816 C C . SER A 1 111 ? -11.551 -5.827 -3.884 1.00 98.44 111 SER A C 1
ATOM 818 O O . SER A 1 111 ? -11.678 -5.906 -5.105 1.00 98.44 111 SER A O 1
ATOM 820 N N . LYS A 1 112 ? -11.430 -4.640 -3.271 1.00 98.44 112 LYS A N 1
ATOM 821 C CA . LYS A 1 112 ? -11.324 -3.374 -4.013 1.00 98.44 112 LYS A CA 1
ATOM 822 C C . LYS A 1 112 ? -10.013 -3.297 -4.782 1.00 98.44 112 LYS A C 1
ATOM 824 O O . LYS A 1 112 ? -10.045 -2.912 -5.946 1.00 98.44 112 LYS A O 1
ATOM 829 N N . LEU A 1 113 ? -8.903 -3.676 -4.156 1.00 98.25 113 LEU A N 1
ATOM 830 C CA . LEU A 1 113 ? -7.586 -3.569 -4.764 1.00 98.25 113 LEU A CA 1
ATOM 831 C C . LEU A 1 113 ? -7.482 -4.450 -6.005 1.00 98.25 113 LEU A C 1
ATOM 833 O O . LEU A 1 113 ? -7.181 -3.945 -7.079 1.00 98.25 113 LEU A O 1
ATOM 837 N N . LEU A 1 114 ? -7.845 -5.729 -5.893 1.00 97.31 114 LEU A N 1
ATOM 838 C CA . LEU A 1 114 ? -7.792 -6.666 -7.017 1.00 97.31 114 LEU A CA 1
ATOM 839 C C . LEU A 1 114 ? -8.702 -6.239 -8.177 1.00 97.31 114 LEU A C 1
ATOM 841 O O . LEU A 1 114 ? -8.368 -6.459 -9.341 1.00 97.31 114 LEU A O 1
ATOM 845 N N . ARG A 1 115 ? -9.838 -5.591 -7.884 1.00 98.25 115 ARG A N 1
ATOM 846 C CA . ARG A 1 115 ? -10.690 -5.000 -8.926 1.00 98.25 115 ARG A CA 1
ATOM 847 C C . ARG A 1 115 ? -10.001 -3.855 -9.658 1.00 98.25 115 ARG A C 1
ATOM 849 O O . ARG A 1 115 ? -10.101 -3.809 -10.879 1.00 98.25 115 ARG A O 1
ATOM 856 N N . GLU A 1 116 ? -9.336 -2.948 -8.945 1.00 97.88 116 GLU A N 1
ATOM 857 C CA . GLU A 1 116 ? -8.628 -1.819 -9.562 1.00 97.88 116 GLU A CA 1
ATOM 858 C C . GLU A 1 116 ? -7.361 -2.270 -10.302 1.00 97.88 116 GLU A C 1
ATOM 860 O O . GLU A 1 116 ? -7.141 -1.873 -11.446 1.00 97.88 116 GLU A O 1
ATOM 865 N N . GLU A 1 117 ? -6.578 -3.181 -9.723 1.00 97.12 117 GLU A N 1
ATOM 866 C CA . GLU A 1 117 ? -5.428 -3.809 -10.383 1.00 97.12 117 GLU A CA 1
ATOM 867 C C . GLU A 1 117 ? -5.839 -4.584 -11.646 1.00 97.12 117 GLU A C 1
ATOM 869 O O . GLU A 1 117 ? -5.132 -4.576 -12.659 1.00 97.12 117 GLU A O 1
ATOM 874 N N . GLY A 1 118 ? -7.012 -5.224 -11.631 1.00 97.31 118 GLY A N 1
ATOM 875 C CA . GLY A 1 118 ? -7.580 -5.924 -12.784 1.00 97.31 118 GLY A CA 1
ATOM 876 C C . GLY A 1 118 ? -7.824 -5.027 -14.004 1.00 97.31 118 GLY A C 1
ATOM 877 O O . GLY A 1 118 ? -7.937 -5.539 -15.116 1.00 97.31 118 GLY A O 1
ATOM 878 N N . ARG A 1 119 ? -7.858 -3.698 -13.825 1.00 96.81 119 ARG A N 1
ATOM 879 C CA . ARG A 1 119 ? -8.002 -2.712 -14.912 1.00 96.81 119 ARG A CA 1
ATOM 880 C C . ARG A 1 119 ? -6.671 -2.343 -15.574 1.00 96.81 119 ARG A C 1
ATOM 882 O O . ARG A 1 119 ? -6.678 -1.629 -16.574 1.00 96.81 119 ARG A O 1
ATOM 889 N N . LEU A 1 120 ? -5.549 -2.781 -15.007 1.00 95.44 120 LEU A N 1
ATOM 890 C CA . LEU A 1 120 ? -4.202 -2.514 -15.513 1.00 95.44 120 LEU A CA 1
ATOM 891 C C . LEU A 1 120 ? -3.762 -3.592 -16.517 1.00 95.44 120 LEU A C 1
ATOM 893 O O . LEU A 1 120 ? -4.394 -4.643 -16.651 1.00 95.44 120 LEU A O 1
ATOM 897 N N . ASP A 1 121 ? -2.654 -3.366 -17.217 1.00 93.62 121 ASP A N 1
ATOM 898 C CA . ASP A 1 121 ? -1.988 -4.425 -17.975 1.00 93.62 121 ASP A CA 1
ATOM 899 C C . ASP A 1 121 ? -1.337 -5.461 -17.035 1.00 93.62 121 ASP A C 1
ATOM 901 O O . ASP A 1 121 ? -1.061 -5.190 -15.863 1.00 93.62 121 ASP A O 1
ATOM 905 N N . SER A 1 122 ? -1.108 -6.679 -17.535 1.00 91.56 122 SER A N 1
ATOM 906 C C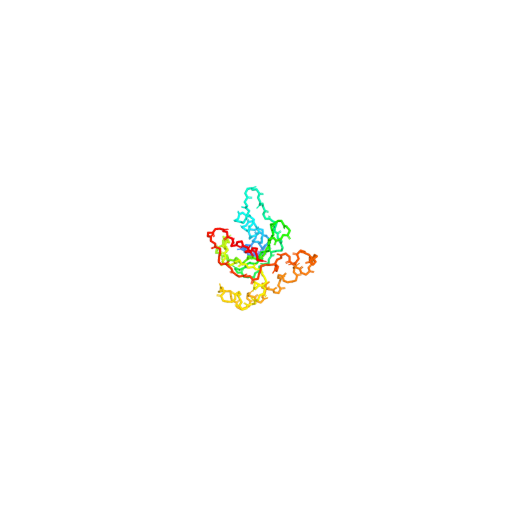A . SER A 1 122 ? -0.531 -7.760 -16.723 1.00 91.56 122 SER A CA 1
ATOM 907 C C . SER A 1 122 ? 0.886 -7.441 -16.254 1.00 91.56 122 SER A C 1
ATOM 909 O O . SER A 1 122 ? 1.181 -7.636 -15.083 1.00 91.56 122 SER A O 1
ATOM 911 N N . SER A 1 123 ? 1.721 -6.860 -17.120 1.00 89.75 123 SER A N 1
ATOM 912 C CA . SER A 1 123 ? 3.095 -6.468 -16.779 1.00 89.75 123 SER A CA 1
ATOM 913 C C . SER A 1 123 ? 3.131 -5.484 -15.606 1.00 89.75 123 SER A C 1
ATOM 915 O O . SER A 1 123 ? 4.015 -5.557 -14.747 1.00 89.75 123 SER A O 1
ATOM 917 N N . ARG A 1 124 ? 2.155 -4.575 -15.527 1.00 91.00 124 ARG A N 1
ATOM 918 C CA . ARG A 1 124 ? 2.016 -3.654 -14.404 1.00 91.00 124 ARG A CA 1
ATOM 919 C C . ARG A 1 124 ? 1.599 -4.355 -13.118 1.00 91.00 124 ARG A C 1
ATOM 921 O O . ARG A 1 124 ? 2.189 -4.063 -12.083 1.00 91.00 124 ARG A O 1
ATOM 928 N N . ARG A 1 125 ? 0.630 -5.274 -13.172 1.00 92.25 125 ARG A N 1
ATOM 929 C CA . ARG A 1 125 ? 0.239 -6.076 -11.999 1.00 92.25 125 ARG A CA 1
ATOM 930 C C . ARG A 1 125 ? 1.387 -6.934 -11.481 1.00 92.25 125 ARG A C 1
ATOM 932 O O . ARG A 1 125 ? 1.626 -6.966 -10.278 1.00 92.25 125 ARG A O 1
ATOM 939 N N . ASP A 1 126 ? 2.134 -7.562 -12.383 1.00 91.25 126 ASP A N 1
ATOM 940 C CA . ASP A 1 126 ? 3.248 -8.437 -12.024 1.00 91.25 126 ASP A CA 1
ATOM 941 C C . ASP A 1 126 ? 4.316 -7.676 -11.226 1.00 91.25 126 ASP A C 1
ATOM 943 O O . ASP A 1 126 ? 4.908 -8.229 -10.305 1.00 91.25 126 ASP A O 1
ATOM 947 N N . GLN A 1 127 ? 4.525 -6.380 -11.498 1.00 91.38 127 GLN A N 1
ATOM 948 C CA . GLN A 1 127 ? 5.451 -5.544 -10.721 1.00 91.38 127 GLN A CA 1
ATOM 949 C C . GLN A 1 127 ? 5.062 -5.409 -9.242 1.00 91.38 127 GLN A C 1
ATOM 951 O O . GLN A 1 127 ? 5.958 -5.273 -8.410 1.00 91.38 127 GLN A O 1
ATOM 956 N N . PHE A 1 128 ? 3.771 -5.443 -8.903 1.00 92.62 128 PHE A N 1
ATOM 957 C CA . PHE A 1 128 ? 3.313 -5.383 -7.510 1.00 92.62 128 PHE A CA 1
ATOM 958 C C . PHE A 1 128 ? 3.507 -6.719 -6.782 1.00 92.62 128 PHE A C 1
ATOM 960 O O . PHE A 1 128 ? 3.720 -6.739 -5.572 1.00 92.62 128 PHE A O 1
ATOM 967 N N . ASP A 1 129 ? 3.471 -7.832 -7.518 1.00 90.94 129 ASP A N 1
ATOM 968 C CA . ASP A 1 129 ? 3.626 -9.188 -6.980 1.00 90.94 129 ASP A CA 1
ATOM 969 C C . ASP A 1 129 ? 5.086 -9.654 -6.908 1.00 90.94 129 ASP A C 1
ATOM 971 O O . ASP A 1 129 ? 5.367 -10.615 -6.196 1.00 90.94 129 ASP A O 1
ATOM 975 N N . LYS A 1 130 ? 6.020 -8.966 -7.584 1.00 83.06 130 LYS A N 1
ATOM 976 C CA . LYS A 1 130 ? 7.451 -9.331 -7.620 1.00 83.06 130 LYS A CA 1
ATOM 977 C C . LYS A 1 130 ? 8.090 -9.494 -6.244 1.00 83.06 130 LYS A C 1
ATOM 979 O O . LYS A 1 130 ? 9.057 -10.236 -6.113 1.00 83.06 130 LYS A O 1
ATOM 984 N N . TRP A 1 131 ? 7.586 -8.798 -5.228 1.00 79.81 131 TRP A N 1
ATOM 985 C CA . TRP A 1 131 ? 8.050 -9.000 -3.864 1.00 79.81 131 TRP A CA 1
ATOM 986 C C . TRP A 1 131 ? 7.218 -10.072 -3.153 1.00 79.81 131 TRP A C 1
ATOM 988 O O . TRP A 1 131 ? 6.050 -9.879 -2.824 1.00 79.81 131 TRP A O 1
ATOM 998 N N . GLU A 1 132 ? 7.841 -11.205 -2.853 1.00 76.94 132 GLU A N 1
ATOM 999 C CA . GLU A 1 132 ? 7.171 -12.319 -2.168 1.00 76.94 132 GLU A CA 1
ATOM 1000 C C . GLU A 1 132 ? 7.083 -12.134 -0.643 1.00 76.94 132 GLU A C 1
ATOM 1002 O O . GLU A 1 132 ? 6.461 -12.932 0.052 1.00 76.94 132 GLU A O 1
ATOM 1007 N N . GLY A 1 133 ? 7.706 -11.083 -0.102 1.00 80.50 133 GLY A N 1
ATOM 1008 C CA . GLY A 1 133 ? 7.829 -10.861 1.333 1.00 80.50 133 GLY A CA 1
ATOM 1009 C C . GLY A 1 133 ? 6.849 -9.844 1.912 1.00 80.50 133 GLY A C 1
ATOM 1010 O O . GLY A 1 133 ? 6.126 -9.133 1.211 1.00 80.50 133 GLY A O 1
ATOM 1011 N N . LEU A 1 134 ? 6.898 -9.761 3.239 1.00 82.56 134 LEU A N 1
ATOM 1012 C CA . LEU A 1 134 ? 6.293 -8.714 4.050 1.00 82.56 134 LEU A CA 1
ATOM 1013 C C . LEU A 1 134 ? 7.387 -7.999 4.834 1.00 82.56 134 LEU A C 1
ATOM 1015 O O . LEU A 1 134 ? 8.381 -8.604 5.238 1.00 82.56 134 LEU A O 1
ATOM 1019 N N . GLY A 1 135 ? 7.188 -6.715 5.089 1.00 82.19 135 GLY A N 1
ATOM 1020 C CA . GLY A 1 135 ? 8.124 -5.927 5.867 1.00 82.19 135 GLY A CA 1
ATOM 1021 C C . GLY A 1 135 ? 7.449 -4.740 6.522 1.00 82.19 135 GLY A C 1
ATOM 1022 O O . GLY A 1 135 ? 6.819 -3.921 5.850 1.00 82.19 135 GLY A O 1
ATOM 1023 N N . ALA A 1 136 ? 7.610 -4.623 7.839 1.00 81.56 136 ALA A N 1
ATOM 1024 C CA . ALA A 1 136 ? 7.291 -3.381 8.521 1.00 81.56 136 ALA A CA 1
ATOM 1025 C C . ALA A 1 136 ? 8.195 -2.265 7.964 1.00 81.56 136 ALA A C 1
ATOM 1027 O O . ALA A 1 136 ? 9.385 -2.506 7.713 1.00 81.56 136 ALA A O 1
ATOM 1028 N N . PRO A 1 137 ? 7.663 -1.052 7.758 1.00 76.38 137 PRO A N 1
ATOM 1029 C CA . PRO A 1 137 ? 8.491 0.062 7.336 1.00 76.38 137 PRO A CA 1
ATOM 1030 C C . PRO A 1 137 ? 9.581 0.342 8.384 1.00 76.38 137 PRO A C 1
ATOM 1032 O O . PRO A 1 137 ? 9.325 0.352 9.590 1.00 76.38 137 PRO A O 1
ATOM 1035 N N . ARG A 1 138 ? 10.818 0.577 7.930 1.00 72.94 138 ARG A N 1
ATOM 1036 C CA . ARG A 1 138 ? 11.900 1.107 8.771 1.00 72.94 138 ARG A CA 1
ATOM 1037 C C . ARG A 1 138 ? 11.880 2.626 8.638 1.00 72.94 138 ARG A C 1
ATOM 1039 O O . ARG A 1 138 ? 12.270 3.171 7.603 1.00 72.94 138 ARG A O 1
ATOM 1046 N N . GLY A 1 139 ? 11.373 3.307 9.664 1.00 77.81 139 GLY A N 1
ATOM 1047 C CA . GLY A 1 139 ? 11.058 4.734 9.567 1.00 77.81 139 GLY A CA 1
ATOM 1048 C C . GLY A 1 139 ? 9.962 4.980 8.525 1.00 77.81 139 GLY A C 1
ATOM 1049 O O . GLY A 1 139 ? 8.890 4.393 8.619 1.00 77.81 139 GLY A O 1
ATOM 1050 N N . VAL A 1 140 ? 10.241 5.819 7.524 1.00 68.81 140 VAL A N 1
ATOM 1051 C CA . VAL A 1 140 ? 9.318 6.128 6.409 1.00 68.81 140 VAL A CA 1
ATOM 1052 C C . VAL A 1 140 ? 9.541 5.246 5.175 1.00 68.81 140 VAL A C 1
ATOM 1054 O O . VAL A 1 140 ? 8.938 5.472 4.138 1.00 68.81 140 VAL A O 1
ATOM 1057 N N . THR A 1 141 ? 10.414 4.237 5.248 1.00 73.69 141 THR A N 1
ATOM 1058 C CA . THR A 1 141 ? 10.787 3.433 4.072 1.00 73.69 141 THR A CA 1
ATOM 1059 C C . THR A 1 141 ? 10.307 1.994 4.169 1.00 73.69 141 THR A C 1
ATOM 1061 O O . THR A 1 141 ? 10.491 1.335 5.194 1.00 73.69 141 THR A O 1
ATOM 1064 N N . CYS A 1 142 ? 9.735 1.479 3.080 1.00 75.31 142 CYS A N 1
ATOM 1065 C CA . CYS A 1 142 ? 9.535 0.044 2.913 1.00 75.31 142 CYS A CA 1
ATOM 1066 C C . CYS A 1 142 ? 10.891 -0.646 2.692 1.00 75.31 142 CYS A C 1
ATOM 1068 O O . CYS A 1 142 ? 11.749 -0.084 2.002 1.00 75.31 142 CYS A O 1
ATOM 1070 N N . PRO A 1 143 ? 11.100 -1.858 3.233 1.00 68.94 143 PRO A N 1
ATOM 1071 C CA . PRO A 1 143 ? 12.242 -2.679 2.859 1.00 68.94 143 PRO A CA 1
ATOM 1072 C C . PRO A 1 143 ? 12.279 -2.875 1.345 1.00 68.94 143 PRO A C 1
ATOM 1074 O O . PRO A 1 143 ? 11.250 -3.106 0.712 1.00 68.94 143 PRO A O 1
ATOM 1077 N N . GLU A 1 144 ? 13.468 -2.754 0.768 1.00 64.38 144 GLU A N 1
ATOM 1078 C CA . GLU A 1 144 ? 13.658 -3.053 -0.641 1.00 64.38 144 GLU A CA 1
ATOM 1079 C C . GLU A 1 144 ? 13.611 -4.576 -0.843 1.00 64.38 144 GLU A C 1
ATOM 1081 O O . GLU A 1 144 ? 14.203 -5.298 -0.028 1.00 64.38 144 GLU A O 1
ATOM 1086 N N . PRO A 1 145 ? 12.924 -5.084 -1.886 1.00 59.31 145 PRO A N 1
ATOM 1087 C CA . PRO A 1 145 ? 13.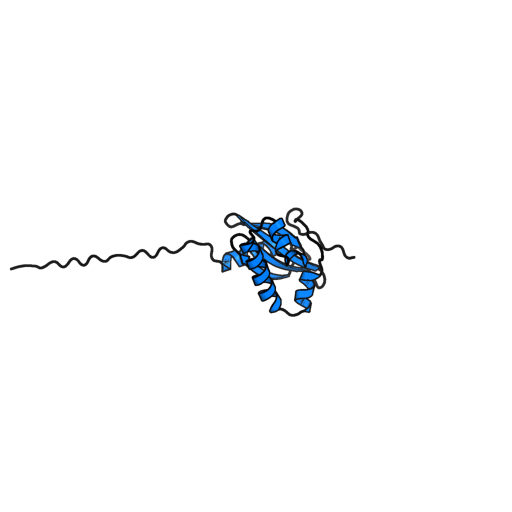011 -6.494 -2.239 1.00 59.31 145 PRO A CA 1
ATOM 1088 C C . PRO A 1 145 ? 14.484 -6.860 -2.448 1.00 59.31 145 PRO A C 1
ATOM 1090 O O . PRO A 1 145 ? 15.187 -6.187 -3.199 1.00 59.31 145 PRO A O 1
ATOM 1093 N N . GLN A 1 146 ? 14.970 -7.889 -1.755 1.00 54.53 146 GLN A N 1
ATOM 1094 C CA . GLN A 1 146 ? 16.303 -8.430 -2.016 1.00 54.53 146 GLN A CA 1
ATOM 1095 C C . GLN A 1 146 ? 16.268 -9.015 -3.437 1.00 54.53 146 GLN A C 1
ATOM 1097 O O . GLN A 1 146 ? 15.434 -9.885 -3.691 1.00 54.53 146 GLN A O 1
ATOM 1102 N N . GLU A 1 147 ? 17.111 -8.529 -4.356 1.00 46.94 147 GLU A N 1
ATOM 1103 C CA . GLU A 1 147 ? 17.352 -9.224 -5.627 1.00 46.94 147 GLU A CA 1
ATOM 1104 C C . GLU A 1 147 ? 17.956 -10.593 -5.285 1.00 46.94 147 GLU A C 1
ATOM 1106 O O . GLU A 1 147 ? 19.118 -10.678 -4.889 1.00 46.94 147 GLU A O 1
ATOM 1111 N N . GLN A 1 148 ? 17.132 -11.639 -5.344 1.00 39.91 148 GLN A N 1
ATOM 1112 C CA . GLN A 1 148 ? 17.560 -13.035 -5.333 1.00 39.91 148 GLN A CA 1
ATOM 1113 C C . GLN A 1 148 ? 17.384 -13.599 -6.736 1.00 39.91 148 GLN A C 1
ATOM 1115 O O . GLN A 1 148 ? 16.307 -13.347 -7.326 1.00 39.91 148 GLN A O 1
#

Foldseek 3Di:
DDDDDDPDPDPPDDDPDPPDPDPV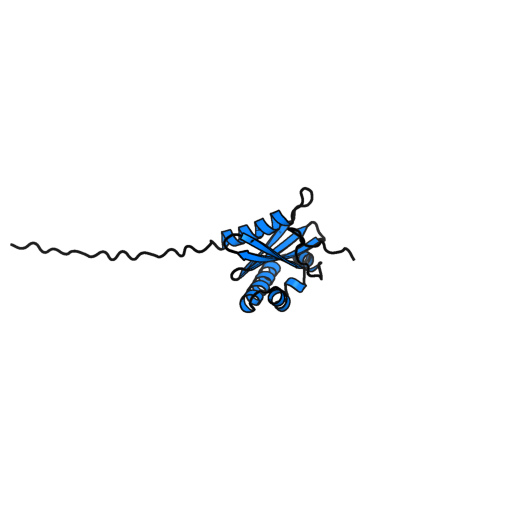VLQVQVQVLLQVLAQDPVWTKDKADWDFDDQKIKIWIATPQAWIAIFIWGDDPSDIDTFKTFAPCLLPLVVVVVSVQPSVRSVRRSVVVCVRLVVDDPSVSVNHNSGHDMDGAPVSHDDTRPPD

Sequence (148 aa):
MSLMRRTALLALVLAVASCGPDPGAQERAARTKVFTDLSQPDMAVVVGPAVMQSNFAMVDWTRGSFRGGRTLLRRDGKDWTMILCGGKPLTERTVLEAAGVPEAAADGLVSKLLREEGRLDSSRRDQFDKWEGLGAPRGVTCPEPQEQ

pLDDT: mean 85.27, std 15.91, range [39.91, 98.5]

Radius of gyration: 22.09 Å; chains: 1; bounding box: 82×58×31 Å

Secondary structure (DSSP, 8-state):
-------------------PPPHHHHHHHHHHHHHHHH-BTTBPPEEEEEEEETTEEEEEEEETTTEEEEEEEEEETTEEEEEEEESGGGG-HHHHHHTT--HHHHHHHHHHHHHHHTTS-HHHHHHHHS---EE--BTTBPPPPP--